Protein AF-A0A3C1C7M3-F1 (afdb_monomer_lite)

Secondary structure (DSSP, 8-state):
-PPEEEEEE---SSHHHHHHHHHHHHHH---SSEEEEE----S-EE--TT--HHHHS-TT--S-EE-

Radius of gyration: 14.83 Å; chains: 1; bounding box: 36×25×36 Å

Structure (mmCIF, N/CA/C/O backbone):
data_AF-A0A3C1C7M3-F1
#
_entry.id   AF-A0A3C1C7M3-F1
#
loop_
_atom_site.group_PDB
_atom_site.id
_atom_site.type_symbol
_atom_site.label_atom_id
_atom_site.label_alt_id
_atom_site.label_comp_id
_atom_site.label_asym_id
_atom_site.label_entity_id
_atom_site.label_seq_id
_atom_site.pdbx_PDB_ins_code
_atom_site.Cartn_x
_atom_site.Cartn_y
_atom_site.Cartn_z
_atom_site.occupancy
_atom_site.B_iso_or_equiv
_atom_site.auth_seq_id
_atom_site.auth_comp_id
_atom_site.auth_asym_id
_atom_site.auth_atom_id
_atom_site.pdbx_PDB_model_num
ATOM 1 N N . MET A 1 1 ? -22.003 -7.070 14.416 1.00 50.44 1 MET A N 1
ATOM 2 C CA . MET A 1 1 ? -21.541 -6.240 13.281 1.00 50.44 1 MET A CA 1
ATOM 3 C C . MET A 1 1 ? -20.728 -5.084 13.841 1.00 50.44 1 MET A C 1
ATOM 5 O O . MET A 1 1 ? -21.214 -4.473 14.790 1.00 50.44 1 MET A O 1
ATOM 9 N N . PRO A 1 2 ? -19.510 -4.809 13.343 1.00 56.75 2 PRO A N 1
ATOM 10 C CA . PRO A 1 2 ? -18.762 -3.635 13.780 1.00 56.75 2 PRO A CA 1
ATOM 11 C C . PRO A 1 2 ? -19.564 -2.371 13.444 1.00 56.75 2 PRO A C 1
ATOM 13 O O . PRO A 1 2 ? -20.108 -2.251 12.347 1.00 56.75 2 PRO A O 1
ATOM 16 N N . ARG A 1 3 ? -19.683 -1.450 14.405 1.00 61.44 3 ARG A N 1
ATOM 17 C CA . ARG A 1 3 ? -20.218 -0.109 14.148 1.00 61.44 3 ARG A CA 1
ATOM 18 C C . ARG A 1 3 ? -19.099 0.708 13.503 1.00 61.44 3 ARG A C 1
ATOM 20 O O . ARG A 1 3 ? -17.993 0.763 14.041 1.00 61.44 3 ARG A O 1
ATOM 27 N N . PHE A 1 4 ? -19.361 1.293 12.340 1.00 62.66 4 PHE A N 1
ATOM 28 C CA . PHE A 1 4 ? -18.399 2.159 11.658 1.00 62.66 4 PHE A CA 1
ATOM 29 C C . PHE A 1 4 ? -18.493 3.575 12.234 1.00 62.66 4 PHE A C 1
ATOM 31 O O . PHE A 1 4 ? -19.590 4.117 12.350 1.00 62.66 4 PHE A O 1
ATOM 38 N N . ALA A 1 5 ? -17.354 4.161 12.613 1.00 65.81 5 ALA A N 1
ATOM 39 C CA . ALA A 1 5 ? -17.287 5.548 13.091 1.00 65.81 5 ALA A CA 1
ATOM 40 C C . ALA A 1 5 ? -17.414 6.545 11.934 1.00 65.81 5 ALA A C 1
ATOM 42 O O . ALA A 1 5 ? -17.909 7.650 12.125 1.00 65.81 5 ALA A O 1
ATOM 43 N N . GLY A 1 6 ? -16.965 6.143 10.746 1.00 79.00 6 GLY A N 1
ATOM 44 C CA . GLY A 1 6 ? -16.956 6.964 9.546 1.00 79.00 6 GLY A CA 1
ATOM 45 C C . GLY A 1 6 ? -16.144 6.312 8.430 1.00 79.00 6 GLY A C 1
ATOM 46 O O . GLY A 1 6 ? -15.381 5.368 8.661 1.00 79.00 6 GLY A O 1
ATOM 47 N N . SER A 1 7 ? -16.330 6.828 7.218 1.00 89.00 7 SER A N 1
ATOM 48 C CA . SER A 1 7 ? -15.511 6.511 6.051 1.00 89.00 7 SER A CA 1
ATOM 49 C C . SER A 1 7 ? -14.680 7.725 5.658 1.00 89.00 7 SER A C 1
ATOM 51 O O . SER A 1 7 ? -15.233 8.813 5.491 1.00 89.00 7 SER A O 1
ATOM 53 N N . TYR A 1 8 ? -13.382 7.532 5.461 1.00 90.88 8 TYR A N 1
ATOM 54 C CA . TYR A 1 8 ? -12.442 8.593 5.114 1.00 90.88 8 TYR A CA 1
ATOM 55 C C . TYR A 1 8 ? -11.783 8.284 3.779 1.00 90.88 8 TYR A C 1
ATOM 57 O O . TYR A 1 8 ? -11.499 7.128 3.470 1.00 90.88 8 TYR A O 1
ATOM 65 N N . ARG A 1 9 ? -11.518 9.329 2.997 1.00 93.38 9 ARG A N 1
ATOM 66 C CA . ARG A 1 9 ? -10.712 9.243 1.783 1.00 93.38 9 ARG A CA 1
ATOM 67 C C . ARG A 1 9 ? -9.407 9.992 2.006 1.00 93.38 9 ARG A C 1
ATOM 69 O O . ARG A 1 9 ? -9.445 11.163 2.371 1.00 93.38 9 ARG A O 1
ATOM 76 N N . ILE A 1 10 ? -8.282 9.333 1.758 1.00 93.12 10 ILE A N 1
ATOM 77 C CA . ILE A 1 10 ? -6.965 9.971 1.791 1.00 93.12 10 ILE A CA 1
ATOM 78 C C . ILE A 1 10 ? -6.645 10.511 0.404 1.00 93.12 10 ILE A C 1
ATOM 80 O O . ILE A 1 10 ? -6.843 9.831 -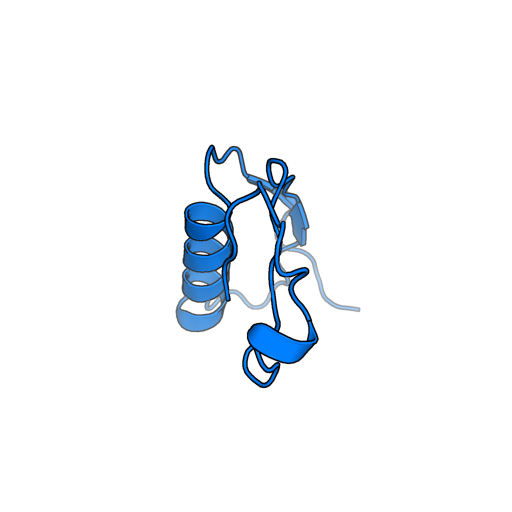0.606 1.00 93.12 10 ILE A O 1
ATOM 84 N N . LEU A 1 11 ? -6.131 11.736 0.378 1.00 93.62 11 LEU A N 1
ATOM 85 C CA . LEU A 1 11 ? -5.448 12.311 -0.770 1.00 93.62 11 LEU A CA 1
ATOM 86 C C . LEU A 1 11 ? -3.966 12.378 -0.406 1.00 93.62 11 LEU A C 1
ATOM 88 O O . LEU A 1 11 ? -3.595 13.095 0.519 1.00 93.62 11 LEU A O 1
ATOM 92 N N . ALA A 1 12 ? -3.155 11.580 -1.086 1.00 91.81 12 ALA A N 1
ATOM 93 C CA . ALA A 1 12 ? -1.721 11.490 -0.867 1.00 91.81 12 ALA A CA 1
ATOM 94 C C . ALA A 1 12 ? -1.015 11.399 -2.218 1.00 91.81 12 ALA A C 1
ATOM 96 O O . ALA A 1 12 ? -1.538 10.790 -3.155 1.00 91.81 12 ALA A O 1
ATOM 97 N N . GLU A 1 13 ? 0.166 12.002 -2.307 1.00 91.00 13 GLU A N 1
ATOM 98 C CA . GLU A 1 13 ? 0.991 11.965 -3.518 1.00 91.00 13 GLU A CA 1
ATOM 99 C C . GLU A 1 13 ? 1.920 10.745 -3.538 1.00 91.00 13 GLU A C 1
ATOM 101 O O . GLU A 1 13 ? 2.388 10.343 -4.602 1.00 91.00 13 GLU A O 1
ATOM 106 N N . SER A 1 14 ? 2.152 10.122 -2.378 1.00 93.94 14 SER A N 1
ATOM 107 C CA . SER A 1 14 ? 3.016 8.956 -2.224 1.00 93.94 14 SER A CA 1
ATOM 108 C C . SER A 1 14 ? 2.310 7.811 -1.491 1.00 93.94 14 SER A C 1
ATOM 110 O O . SER A 1 14 ? 1.646 8.044 -0.476 1.00 93.94 14 SER A O 1
ATOM 112 N N . PRO A 1 15 ? 2.518 6.548 -1.913 1.00 96.44 15 PRO A N 1
ATOM 113 C CA . PRO A 1 15 ? 2.084 5.388 -1.140 1.00 96.44 15 PRO A CA 1
ATOM 114 C C . PRO A 1 15 ? 2.667 5.343 0.277 1.00 96.44 15 PRO A C 1
ATOM 116 O O . PRO A 1 15 ? 2.026 4.807 1.177 1.00 96.44 15 PRO A O 1
ATOM 119 N N . LEU A 1 16 ? 3.850 5.930 0.508 1.00 95.19 16 LEU A N 1
ATOM 120 C CA . LEU A 1 16 ? 4.443 5.992 1.850 1.00 95.19 16 LEU A CA 1
ATOM 121 C C . LEU A 1 16 ? 3.602 6.808 2.829 1.00 95.19 16 LEU A C 1
ATOM 123 O O . LEU A 1 16 ? 3.521 6.430 3.996 1.00 95.19 16 LEU A O 1
ATOM 127 N N . ASP A 1 17 ? 2.963 7.886 2.376 1.00 95.38 17 ASP A N 1
ATOM 128 C CA . ASP A 1 17 ? 2.115 8.711 3.241 1.00 95.38 17 ASP A CA 1
ATOM 129 C C . ASP A 1 17 ? 0.878 7.919 3.674 1.00 95.38 17 ASP A C 1
ATOM 131 O O . ASP A 1 17 ? 0.500 7.932 4.845 1.00 95.38 17 ASP A O 1
ATOM 135 N N . VAL A 1 18 ? 0.291 7.165 2.737 1.00 96.06 18 VAL A N 1
ATOM 136 C CA . VAL A 1 18 ? -0.853 6.281 2.991 1.00 96.06 18 VAL A CA 1
ATOM 137 C C . VAL A 1 18 ? -0.483 5.183 3.985 1.00 96.06 18 VAL A C 1
ATOM 139 O O . VAL A 1 18 ? -1.173 5.022 4.990 1.00 96.06 18 VAL A O 1
ATOM 142 N N . ILE A 1 19 ? 0.620 4.466 3.742 1.00 96.00 19 ILE A N 1
ATOM 143 C CA . ILE A 1 19 ? 1.102 3.389 4.622 1.00 96.00 19 ILE A CA 1
ATOM 144 C C . ILE A 1 19 ? 1.416 3.942 6.018 1.00 96.00 19 ILE A C 1
ATOM 146 O O . ILE A 1 19 ? 1.024 3.358 7.027 1.00 96.00 19 ILE A O 1
ATOM 150 N N . SER A 1 20 ? 2.077 5.100 6.093 1.00 95.38 20 SER A N 1
ATOM 151 C CA . SER A 1 20 ? 2.413 5.744 7.369 1.00 95.38 20 SER A CA 1
ATOM 152 C C . SER A 1 20 ? 1.165 6.173 8.139 1.00 95.38 20 SER A C 1
ATOM 154 O O . SER A 1 20 ? 1.108 6.041 9.364 1.00 95.38 20 SER A O 1
ATOM 156 N N . PHE A 1 21 ? 0.147 6.671 7.435 1.00 94.69 21 PHE A N 1
ATOM 157 C CA . PHE A 1 21 ? -1.121 7.046 8.046 1.00 94.69 21 PHE A CA 1
ATOM 158 C C . PHE A 1 21 ? -1.902 5.823 8.541 1.00 94.69 21 PHE A C 1
ATOM 160 O O . PHE A 1 21 ? -2.429 5.850 9.655 1.00 94.69 21 PHE A O 1
ATOM 167 N N . GLU A 1 22 ? -1.932 4.740 7.762 1.00 95.12 22 GLU A N 1
ATOM 168 C CA . GLU A 1 22 ? -2.528 3.467 8.175 1.00 95.12 22 GLU A CA 1
ATOM 169 C C . GLU A 1 22 ? -1.852 2.931 9.446 1.00 95.12 22 GLU A C 1
ATOM 171 O O . GLU A 1 22 ? -2.532 2.647 10.433 1.00 95.12 22 GLU A O 1
ATOM 176 N N . GLU A 1 23 ? -0.520 2.901 9.481 1.00 96.00 23 GLU A N 1
ATOM 177 C CA . GLU A 1 23 ? 0.249 2.477 10.656 1.00 96.00 23 GLU A CA 1
ATOM 178 C C . GLU A 1 23 ? -0.039 3.361 11.884 1.00 96.00 23 GLU A C 1
ATOM 180 O O . GLU A 1 23 ? -0.183 2.863 13.005 1.00 96.00 23 GLU A O 1
ATOM 185 N N . CYS A 1 24 ? -0.172 4.677 11.690 1.00 95.19 24 CYS A N 1
ATOM 186 C CA . CYS A 1 24 ? -0.547 5.610 12.751 1.00 95.19 24 CYS A CA 1
ATOM 187 C C . CYS A 1 24 ? -1.940 5.286 13.317 1.00 95.19 24 CYS A C 1
ATOM 189 O O . CYS A 1 24 ? -2.104 5.172 14.536 1.00 95.19 24 CYS A O 1
ATOM 191 N N . LEU A 1 25 ? -2.935 5.067 12.452 1.00 93.31 25 LEU A N 1
ATOM 192 C CA . LEU A 1 25 ? -4.276 4.676 12.885 1.00 93.31 25 LEU A CA 1
ATOM 193 C C . LEU A 1 25 ? -4.250 3.350 13.647 1.00 93.31 25 LEU A C 1
ATOM 195 O O . LEU A 1 25 ? -4.806 3.272 14.739 1.00 93.31 25 LEU A O 1
ATOM 199 N N . VAL A 1 26 ? -3.561 2.334 13.128 1.00 93.00 26 VAL A N 1
ATOM 200 C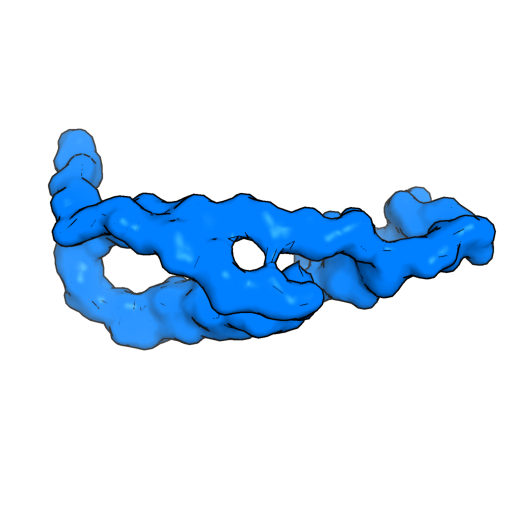 CA . VAL A 1 26 ? -3.452 1.019 13.779 1.00 93.00 26 VAL A CA 1
ATOM 201 C C . VAL A 1 26 ? -2.820 1.132 15.171 1.00 93.00 26 VAL A C 1
ATOM 203 O O . VAL A 1 26 ? -3.280 0.487 16.115 1.00 93.00 26 VAL A O 1
ATOM 206 N N . ARG A 1 27 ? -1.784 1.963 15.331 1.00 96.06 27 ARG A N 1
ATOM 207 C CA . ARG A 1 27 ? -1.068 2.115 16.609 1.00 96.06 27 ARG A CA 1
ATOM 208 C C . ARG A 1 27 ? -1.810 2.961 17.636 1.00 96.06 27 ARG A C 1
ATOM 210 O O . ARG A 1 27 ? -1.716 2.681 18.836 1.00 96.06 27 ARG A O 1
ATOM 217 N N . TYR A 1 28 ? -2.487 4.013 17.189 1.00 94.88 28 TYR A N 1
ATOM 218 C CA . TYR A 1 28 ? -2.933 5.083 18.080 1.00 94.88 28 TYR A CA 1
ATOM 219 C C . TYR A 1 28 ? -4.451 5.259 18.143 1.00 94.88 28 TYR A C 1
ATOM 221 O O . TYR A 1 28 ? -4.932 5.884 19.089 1.00 94.88 28 TYR A O 1
ATOM 229 N N . TRP A 1 29 ? -5.229 4.692 17.218 1.00 91.06 29 TRP A N 1
ATOM 230 C CA . TRP A 1 29 ? -6.686 4.746 17.305 1.00 91.06 29 TRP A CA 1
ATOM 231 C C . TRP A 1 29 ? -7.193 3.932 18.503 1.00 91.06 29 TRP A C 1
ATOM 233 O O . TRP A 1 29 ? -6.929 2.738 18.633 1.00 91.06 29 TRP A O 1
ATOM 243 N N . ARG A 1 30 ? -7.948 4.589 19.391 1.00 91.38 30 ARG A N 1
ATOM 244 C CA . ARG A 1 30 ? -8.562 3.978 20.588 1.00 91.38 30 ARG A CA 1
ATOM 245 C C . ARG A 1 30 ? -10.090 3.970 20.547 1.00 91.38 30 ARG A C 1
ATOM 247 O O . ARG A 1 30 ? -10.728 3.658 21.547 1.00 91.38 30 ARG A O 1
ATOM 254 N N . GLY A 1 31 ? -10.688 4.346 19.417 1.00 86.56 31 GLY A N 1
ATOM 255 C CA . GLY A 1 31 ? -12.137 4.314 19.263 1.00 86.56 31 GLY A CA 1
ATOM 256 C C . GLY A 1 31 ? -12.660 2.878 19.191 1.00 86.56 31 GLY A C 1
ATOM 257 O O . GLY A 1 31 ? -12.058 2.024 18.551 1.00 86.56 31 GLY A O 1
ATOM 258 N N . ASN A 1 32 ? -13.827 2.624 19.787 1.00 83.88 32 ASN A N 1
ATOM 259 C CA . ASN A 1 32 ? -14.490 1.309 19.742 1.00 83.88 32 ASN A CA 1
ATOM 260 C C . ASN A 1 32 ? -15.143 0.981 18.389 1.00 83.88 32 ASN A C 1
ATOM 262 O O . ASN A 1 32 ? -15.714 -0.094 18.214 1.00 83.88 32 ASN A O 1
ATOM 266 N N . ASN A 1 33 ? -15.096 1.916 17.445 1.00 88.69 33 ASN A N 1
ATOM 267 C CA . ASN A 1 33 ? -15.695 1.778 16.131 1.00 88.69 33 ASN A CA 1
ATOM 268 C C . ASN A 1 33 ? -14.614 1.523 15.079 1.00 88.69 33 ASN A C 1
ATOM 270 O O . ASN A 1 33 ? -13.507 2.063 15.166 1.00 88.69 33 ASN A O 1
ATOM 274 N N . ALA A 1 34 ? -14.975 0.754 14.055 1.00 87.94 34 ALA A N 1
ATOM 275 C CA . ALA A 1 34 ? -14.121 0.549 12.895 1.00 87.94 34 ALA A CA 1
ATOM 276 C C . ALA A 1 34 ? -14.044 1.829 12.048 1.00 87.94 34 ALA A C 1
ATOM 278 O O . ALA A 1 34 ? -15.035 2.553 11.900 1.00 87.94 34 ALA A O 1
ATOM 279 N N . ILE A 1 35 ? -12.870 2.077 11.473 1.00 90.88 35 ILE A N 1
ATOM 280 C CA . ILE A 1 35 ? -12.638 3.121 10.475 1.00 90.88 35 ILE A CA 1
ATOM 281 C C . ILE A 1 35 ? -12.604 2.449 9.106 1.00 90.88 35 ILE A C 1
ATOM 283 O O . ILE A 1 35 ? -11.911 1.450 8.929 1.00 90.88 35 ILE A O 1
ATOM 287 N N . LEU A 1 36 ? -13.337 3.003 8.140 1.00 91.88 36 LEU A N 1
ATOM 288 C CA . LEU A 1 36 ? -13.215 2.611 6.739 1.00 91.88 36 LEU A CA 1
ATOM 289 C C . LEU A 1 36 ? -12.353 3.641 6.004 1.00 91.88 36 LEU A C 1
ATOM 291 O O . LEU A 1 36 ? -12.682 4.827 6.004 1.00 91.88 36 LEU A O 1
ATOM 295 N N . LEU A 1 37 ? -11.259 3.196 5.389 1.00 93.25 37 LEU A N 1
ATOM 296 C CA . LEU A 1 37 ? -10.288 4.060 4.727 1.00 93.25 37 LEU A CA 1
ATOM 297 C C . LEU A 1 37 ? -10.220 3.746 3.232 1.00 93.25 37 LEU A C 1
ATOM 299 O O . LEU A 1 37 ? -9.996 2.603 2.845 1.00 93.25 37 LEU A O 1
ATOM 303 N N . PHE A 1 38 ? -1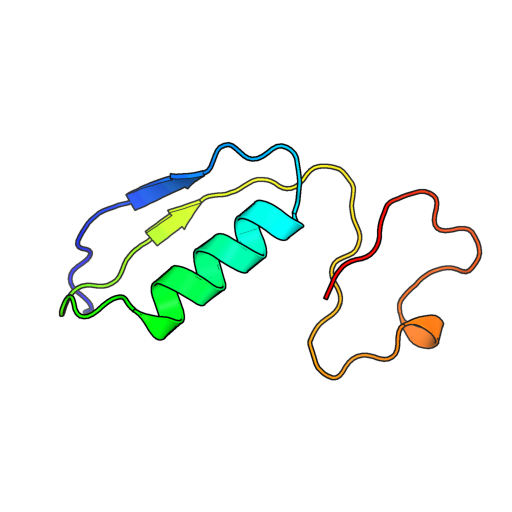0.396 4.767 2.400 1.00 95.44 38 PHE A N 1
ATOM 304 C CA . PHE A 1 38 ? -10.251 4.687 0.952 1.00 95.44 38 PHE A CA 1
ATOM 305 C C . PHE A 1 38 ? -9.027 5.483 0.510 1.00 95.44 38 PHE A C 1
ATOM 307 O O . PHE A 1 38 ? -8.878 6.655 0.859 1.00 95.44 38 PHE A O 1
ATOM 314 N N . TYR A 1 39 ? -8.180 4.876 -0.311 1.00 95.69 39 TYR A N 1
ATOM 315 C CA . TYR A 1 39 ? -7.031 5.537 -0.915 1.00 95.69 39 TYR A CA 1
ATOM 316 C C . TYR A 1 39 ? -6.747 4.951 -2.294 1.00 95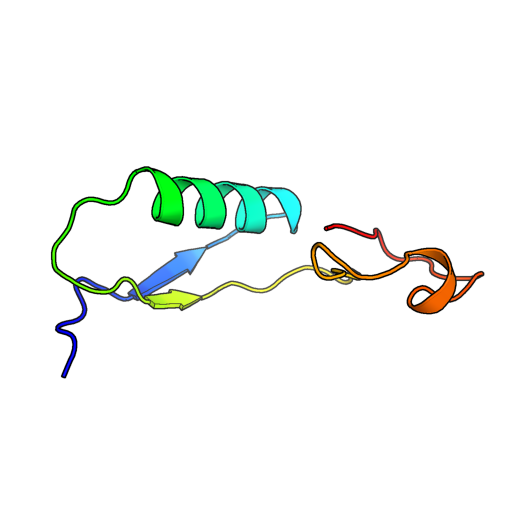.69 39 TYR A C 1
ATOM 318 O O . TYR A 1 39 ? -7.140 3.828 -2.608 1.00 95.69 39 TYR A O 1
ATOM 326 N N . VAL A 1 40 ? -6.075 5.741 -3.125 1.00 95.88 40 VAL A N 1
ATOM 327 C CA . VAL A 1 40 ? -5.588 5.320 -4.437 1.00 95.88 40 VAL A CA 1
ATOM 328 C C . VAL A 1 40 ? -4.118 5.684 -4.493 1.00 95.88 40 VAL A C 1
ATOM 330 O O . VAL A 1 40 ? -3.765 6.842 -4.290 1.00 95.88 40 VAL A O 1
ATOM 333 N N . ASN A 1 41 ? -3.278 4.691 -4.755 1.00 96.50 41 ASN A N 1
ATOM 334 C CA . ASN A 1 41 ? -1.849 4.900 -4.922 1.00 96.50 41 ASN A CA 1
ATOM 335 C C . ASN A 1 41 ? -1.539 5.292 -6.376 1.00 96.50 41 ASN A C 1
ATOM 337 O O . ASN A 1 41 ? -2.159 4.739 -7.292 1.00 96.50 41 ASN A O 1
ATOM 341 N N . PRO A 1 42 ? -0.566 6.190 -6.621 1.00 96.00 42 PRO A N 1
ATOM 342 C CA . PRO A 1 42 ? 0.028 6.324 -7.949 1.00 96.00 42 PRO A CA 1
ATOM 343 C C . PRO A 1 42 ? 0.698 4.999 -8.372 1.00 96.00 42 PRO A C 1
ATOM 345 O O . PRO A 1 42 ? 0.921 4.128 -7.520 1.00 96.00 42 PRO A O 1
ATOM 348 N N . PRO A 1 43 ? 1.048 4.820 -9.664 1.00 96.88 43 PRO A N 1
ATOM 349 C CA . PRO A 1 43 ? 1.733 3.619 -10.142 1.00 96.88 43 PRO A CA 1
ATOM 350 C C . PRO A 1 43 ? 2.937 3.259 -9.263 1.00 96.88 43 PRO A C 1
ATOM 352 O O . PRO A 1 43 ? 3.892 4.024 -9.144 1.00 96.88 43 PRO A O 1
ATOM 355 N N . SER A 1 44 ? 2.853 2.107 -8.605 1.00 96.88 44 SER A N 1
ATOM 356 C CA . SER A 1 44 ? 3.804 1.658 -7.589 1.00 96.88 44 SER A CA 1
ATOM 357 C C . SER A 1 44 ? 3.69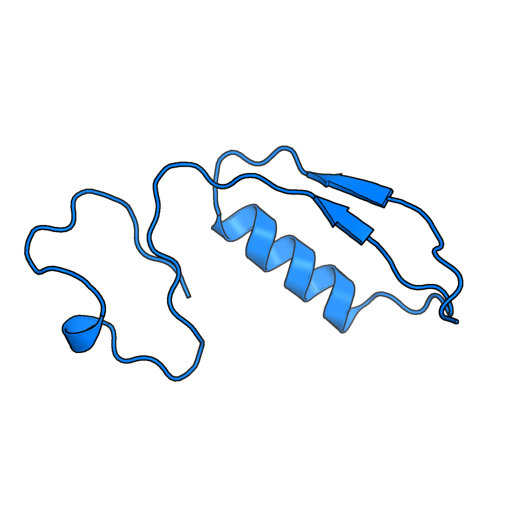8 0.150 -7.396 1.00 96.88 44 SER A C 1
ATOM 359 O O . SER A 1 44 ? 2.666 -0.455 -7.695 1.00 96.88 44 SER A O 1
ATOM 361 N N . VAL A 1 45 ? 4.766 -0.457 -6.883 1.00 97.56 45 VAL A N 1
ATOM 362 C CA . VAL A 1 45 ? 4.735 -1.828 -6.367 1.00 97.56 45 VAL A CA 1
ATOM 363 C C . VAL A 1 45 ? 4.803 -1.756 -4.848 1.00 97.56 45 VAL A C 1
ATOM 365 O O . VAL A 1 45 ? 5.688 -1.114 -4.293 1.00 97.56 45 VAL A O 1
ATOM 368 N N . ILE A 1 46 ? 3.880 -2.418 -4.159 1.00 97.50 46 ILE A N 1
ATOM 369 C CA . ILE A 1 46 ? 3.896 -2.528 -2.699 1.00 97.50 46 ILE A CA 1
ATOM 370 C C . ILE A 1 46 ? 4.017 -4.009 -2.373 1.00 97.50 46 ILE A C 1
ATOM 372 O O . ILE A 1 46 ? 3.156 -4.798 -2.761 1.00 97.50 46 ILE A O 1
ATOM 376 N N . ILE A 1 47 ? 5.100 -4.389 -1.700 1.00 98.25 47 ILE A N 1
ATOM 377 C CA . ILE A 1 47 ? 5.344 -5.776 -1.299 1.00 98.25 47 ILE A CA 1
ATOM 378 C C . ILE A 1 47 ? 5.063 -5.950 0.191 1.00 98.25 47 ILE A C 1
ATOM 380 O O . ILE A 1 47 ? 5.384 -5.098 1.008 1.00 98.25 47 ILE A O 1
ATOM 384 N N . GLY A 1 48 ? 4.497 -7.088 0.572 1.00 97.44 48 GLY A N 1
ATOM 385 C CA . GLY A 1 48 ? 4.200 -7.408 1.961 1.00 97.44 48 GLY A CA 1
ATOM 386 C C . GLY A 1 48 ? 5.457 -7.565 2.817 1.00 97.44 48 GLY A C 1
ATOM 387 O O . GLY A 1 48 ? 6.543 -7.887 2.329 1.00 97.44 48 GLY A O 1
ATOM 388 N N . ARG A 1 49 ? 5.307 -7.414 4.139 1.00 96.62 49 ARG A N 1
ATOM 389 C CA . ARG A 1 49 ? 6.408 -7.429 5.123 1.00 96.62 49 ARG A CA 1
ATOM 390 C C . ARG A 1 49 ? 7.380 -8.612 4.991 1.00 96.62 49 ARG A C 1
ATOM 392 O O . ARG A 1 49 ? 8.573 -8.425 5.197 1.00 96.62 49 ARG A O 1
ATOM 399 N N . ASN A 1 50 ? 6.889 -9.787 4.596 1.00 98.25 50 ASN A N 1
ATOM 400 C CA . ASN A 1 50 ? 7.682 -11.019 4.493 1.00 98.25 50 ASN A CA 1
ATOM 401 C C . ASN A 1 50 ? 8.005 -11.445 3.046 1.00 98.25 50 ASN A C 1
ATOM 403 O O . ASN A 1 50 ? 8.494 -12.551 2.831 1.00 98.25 50 ASN A O 1
ATOM 407 N N . GLN A 1 51 ? 7.743 -10.598 2.045 1.00 98.25 51 GLN A N 1
ATOM 408 C CA . GLN A 1 51 ? 8.069 -10.895 0.646 1.00 98.25 51 GLN A CA 1
ATOM 409 C C . GLN A 1 51 ? 9.511 -10.515 0.284 1.00 98.25 51 GLN A C 1
ATOM 411 O O . GLN A 1 51 ? 10.070 -9.537 0.795 1.00 98.25 51 GLN A O 1
ATOM 416 N N . ASN A 1 52 ? 10.116 -11.269 -0.634 1.00 98.00 52 ASN A N 1
ATOM 417 C CA . ASN A 1 52 ? 11.463 -11.002 -1.130 1.00 98.00 52 ASN A CA 1
ATOM 418 C C . ASN A 1 52 ? 11.412 -10.071 -2.347 1.00 98.00 52 ASN A C 1
ATOM 420 O O . ASN A 1 52 ? 10.852 -10.434 -3.372 1.00 98.00 52 ASN A O 1
ATOM 424 N N . TYR A 1 53 ? 12.062 -8.911 -2.254 1.00 97.69 53 TYR A N 1
ATOM 425 C CA . TYR A 1 53 ? 12.072 -7.908 -3.322 1.00 97.69 53 TYR A CA 1
ATOM 426 C C . TYR A 1 53 ? 12.464 -8.490 -4.691 1.00 97.69 53 TYR A C 1
ATOM 428 O O . TYR A 1 53 ? 11.741 -8.323 -5.663 1.00 97.69 53 TYR A O 1
ATOM 436 N N . TRP A 1 54 ? 13.567 -9.238 -4.757 1.00 96.75 54 TRP A N 1
ATOM 437 C CA . TRP A 1 54 ? 14.118 -9.753 -6.013 1.00 96.75 54 TRP A CA 1
ATOM 438 C C . TRP A 1 54 ? 13.284 -10.866 -6.654 1.00 96.75 54 TRP A C 1
ATOM 440 O O . TRP A 1 54 ? 13.488 -11.172 -7.824 1.00 96.75 54 TRP A O 1
ATOM 450 N N . ARG A 1 55 ? 12.379 -11.498 -5.895 1.00 97.62 55 ARG A N 1
ATOM 451 C CA . ARG A 1 55 ? 11.455 -12.514 -6.423 1.00 97.62 55 ARG A CA 1
ATOM 452 C C . ARG A 1 55 ? 10.157 -11.914 -6.951 1.00 97.62 55 ARG A C 1
ATOM 454 O O . ARG A 1 55 ? 9.593 -12.464 -7.887 1.00 97.62 55 ARG A O 1
ATOM 461 N N . GLU A 1 56 ? 9.692 -10.826 -6.343 1.00 98.00 56 GLU A N 1
ATOM 462 C CA . GLU A 1 56 ? 8.385 -10.227 -6.649 1.00 98.00 56 GLU A CA 1
ATOM 463 C C . GLU A 1 56 ? 8.476 -9.063 -7.646 1.00 98.00 56 GLU A C 1
ATOM 465 O O . GLU A 1 56 ? 7.512 -8.766 -8.347 1.00 98.00 56 GLU A O 1
ATOM 470 N N . VAL A 1 57 ? 9.621 -8.375 -7.700 1.00 98.06 57 VAL A N 1
ATOM 471 C CA . VAL A 1 57 ? 9.805 -7.173 -8.519 1.00 98.06 57 VAL A CA 1
ATOM 472 C C . VAL A 1 57 ? 10.561 -7.521 -9.793 1.00 98.06 57 VAL A C 1
ATOM 474 O O . VAL A 1 57 ? 11.662 -8.071 -9.751 1.00 98.06 57 VAL A O 1
ATOM 477 N N . ALA A 1 58 ? 9.984 -7.153 -10.937 1.00 97.19 58 ALA A N 1
ATOM 478 C CA . ALA A 1 58 ? 10.638 -7.318 -12.227 1.00 97.19 58 ALA A CA 1
ATOM 479 C C . ALA A 1 58 ? 11.967 -6.530 -12.274 1.00 97.19 58 ALA A C 1
ATOM 481 O O . ALA A 1 58 ? 11.994 -5.370 -11.852 1.00 97.19 58 ALA A O 1
ATOM 482 N N . PRO A 1 59 ? 13.060 -7.088 -12.833 1.00 95.44 59 PRO A N 1
ATOM 483 C CA . PRO A 1 59 ? 14.353 -6.396 -12.909 1.00 95.44 59 PRO A CA 1
ATOM 484 C C . PRO A 1 59 ? 14.315 -5.049 -13.645 1.00 95.44 59 PRO A C 1
ATOM 486 O O . PRO A 1 59 ? 15.152 -4.187 -13.405 1.00 95.44 59 PRO A O 1
ATOM 489 N N . ASN A 1 60 ? 13.344 -4.868 -14.540 1.00 96.50 60 ASN A N 1
ATOM 490 C CA . ASN A 1 60 ? 13.101 -3.652 -15.313 1.00 96.50 60 ASN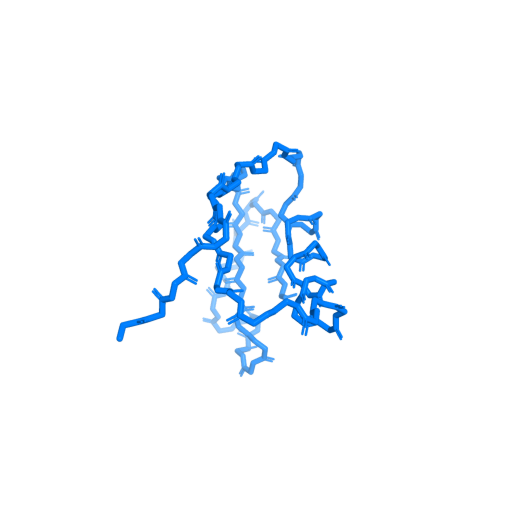 A CA 1
ATOM 491 C C . ASN A 1 60 ? 11.921 -2.822 -14.768 1.00 96.50 60 ASN A C 1
ATOM 493 O O . ASN A 1 60 ? 11.297 -2.075 -15.522 1.00 96.50 60 ASN A O 1
ATOM 497 N N . CYS A 1 61 ? 11.570 -2.974 -13.487 1.00 96.81 61 CYS A N 1
ATOM 498 C CA . CYS A 1 61 ? 10.519 -2.184 -12.854 1.00 96.81 61 CYS A CA 1
ATOM 499 C C . CYS A 1 61 ? 10.874 -0.691 -12.884 1.00 96.81 61 CYS A C 1
ATOM 501 O O . CYS A 1 61 ? 11.893 -0.274 -12.341 1.00 96.81 61 CYS A O 1
ATOM 503 N N . MET A 1 62 ? 10.005 0.109 -13.505 1.00 97.19 62 MET A N 1
ATOM 504 C CA . MET A 1 62 ? 10.185 1.560 -13.657 1.00 97.19 62 MET A CA 1
ATOM 505 C C . MET A 1 62 ? 9.394 2.381 -12.630 1.00 97.19 62 MET A C 1
ATOM 507 O O . MET A 1 62 ? 9.511 3.602 -12.598 1.00 97.19 62 MET A O 1
ATOM 511 N N . VAL A 1 63 ? 8.561 1.727 -11.819 1.00 96.69 63 VAL A N 1
ATOM 512 C CA . VAL A 1 63 ? 7.764 2.373 -10.770 1.00 96.69 63 VAL A CA 1
ATOM 513 C C . VAL A 1 63 ? 8.424 2.179 -9.403 1.00 96.69 63 VAL A C 1
ATOM 515 O O . VAL A 1 63 ? 9.122 1.180 -9.202 1.00 96.69 63 VAL A O 1
ATOM 518 N N . PRO A 1 64 ? 8.222 3.108 -8.452 1.00 96.38 64 PRO A N 1
ATOM 519 C CA . PRO A 1 64 ? 8.781 2.976 -7.115 1.00 96.38 64 PRO A CA 1
ATOM 520 C C . PRO A 1 64 ? 8.213 1.757 -6.381 1.00 96.38 64 PRO A C 1
ATOM 522 O O . PRO A 1 64 ? 7.051 1.378 -6.569 1.00 96.38 64 PRO A O 1
ATOM 525 N N . VAL A 1 65 ? 9.049 1.163 -5.526 1.00 97.00 65 VAL A N 1
ATOM 526 C CA . VAL A 1 65 ? 8.708 -0.020 -4.732 1.00 97.00 65 VAL A CA 1
ATOM 527 C C . VAL A 1 65 ? 8.731 0.312 -3.245 1.00 97.00 65 VAL A C 1
ATOM 529 O O . VAL A 1 65 ? 9.714 0.856 -2.743 1.00 97.00 65 VAL A O 1
ATOM 532 N N . PHE A 1 66 ? 7.669 -0.065 -2.540 1.00 96.69 66 PHE A N 1
ATOM 533 C CA . PHE A 1 66 ? 7.476 0.172 -1.110 1.00 96.69 66 PHE A CA 1
ATOM 534 C C . PHE A 1 66 ? 7.170 -1.133 -0.367 1.00 96.69 66 PHE A C 1
ATOM 536 O O . PHE A 1 66 ? 6.888 -2.161 -0.989 1.00 96.69 66 PHE A O 1
ATOM 543 N N . ARG A 1 67 ? 7.232 -1.089 0.965 1.00 95.12 67 ARG A N 1
ATOM 544 C CA . ARG A 1 67 ? 6.919 -2.205 1.861 1.00 95.12 67 ARG A CA 1
ATOM 545 C C . ARG A 1 67 ? 6.191 -1.710 3.098 1.00 95.12 67 ARG A C 1
ATOM 547 O O . ARG A 1 67 ? 6.652 -0.685 3.642 1.00 95.12 67 ARG A O 1
#

Foldseek 3Di:
DFAAPDEDEDDDQAVVVVVVVVVCCVVPPPDSGDYHYHYDHDDEAEDDPPDDCVVPDDPPDPHYYYD

pLDDT: mean 91.93, std 9.98, range [50.44, 98.25]

Sequence (67 aa):
MPRFAGSYRILAESPLDVISFEECLVRYWRGNNAILLFYVNPPSVIIGRNQNYWREVAPNCMVPVFR